Protein AF-A0A2N4XHZ9-F1 (afdb_monomer_lite)

Foldseek 3Di:
DPPVVVPPPVVLVVLLVVLVVQCVVCVVVVPVVSNVVSVVSNCCSVVVPDQDVVGDPPPPPVVVPPDD

Sequence (68 aa):
MKTLLKYWNAVRIIRLVAGMGIIIMAFIENQLLLGVIGLLLVVQAVMNFGCGPGGCNIPDNRRYRRRT

Secondary structure (DSSP, 8-state):
---TTTT--HHHHHHHHHHHHHHHHHHHHT-HHHHHHHHHHHHHHHH--S-BTTB-----GGGGTT--

Structure (mmCIF, N/CA/C/O backbone):
data_AF-A0A2N4XHZ9-F1
#
_entry.id   AF-A0A2N4XHZ9-F1
#
loop_
_atom_site.group_PDB
_atom_site.id
_atom_site.type_symbol
_atom_site.label_atom_id
_atom_site.label_alt_id
_atom_site.label_comp_id
_atom_site.label_asym_id
_atom_site.label_entity_id
_atom_site.label_seq_id
_atom_site.pdbx_PDB_ins_code
_atom_site.Cartn_x
_atom_site.Cartn_y
_atom_site.Cartn_z
_atom_site.occupancy
_atom_site.B_iso_or_equiv
_atom_site.auth_seq_id
_atom_site.auth_comp_id
_atom_site.auth_asym_id
_atom_site.auth_atom_id
_atom_site.pdbx_PDB_model_num
ATOM 1 N N . MET A 1 1 ? 13.351 -23.544 -14.443 1.00 47.41 1 MET A N 1
ATOM 2 C CA . MET A 1 1 ? 12.208 -23.279 -13.532 1.00 47.41 1 MET A CA 1
ATOM 3 C C . MET A 1 1 ? 12.633 -22.248 -12.488 1.00 47.41 1 MET A C 1
ATOM 5 O O . MET A 1 1 ? 13.805 -22.253 -12.140 1.00 47.41 1 MET A O 1
ATOM 9 N N . LYS A 1 2 ? 11.701 -21.422 -11.980 1.00 45.53 2 LYS A N 1
ATOM 10 C CA . LYS A 1 2 ? 11.866 -20.366 -10.943 1.00 45.53 2 LYS A CA 1
ATOM 11 C C . LYS A 1 2 ? 12.143 -18.920 -11.420 1.00 45.53 2 LYS A C 1
ATOM 13 O O . LYS A 1 2 ? 12.891 -18.196 -10.778 1.00 45.53 2 LYS A O 1
ATOM 18 N N . THR A 1 3 ? 11.503 -18.448 -12.493 1.00 52.78 3 THR A N 1
ATOM 19 C CA . THR A 1 3 ? 11.551 -17.010 -12.867 1.00 52.78 3 THR A CA 1
ATOM 20 C C . THR A 1 3 ? 10.346 -16.216 -12.343 1.00 52.78 3 THR A C 1
ATOM 22 O O . THR A 1 3 ? 10.445 -15.005 -12.174 1.00 52.78 3 THR A O 1
ATOM 25 N N . LEU A 1 4 ? 9.238 -16.887 -11.990 1.00 53.44 4 LEU A N 1
ATOM 26 C CA . LEU A 1 4 ? 8.027 -16.236 -11.461 1.00 53.44 4 LEU A CA 1
ATOM 27 C C . LEU A 1 4 ? 8.233 -15.554 -10.097 1.00 53.44 4 LEU A C 1
ATOM 29 O O . LEU A 1 4 ? 7.595 -14.545 -9.823 1.00 53.44 4 LEU A O 1
ATOM 33 N N . LEU A 1 5 ? 9.162 -16.053 -9.275 1.00 53.22 5 LEU A N 1
ATOM 34 C CA . LEU A 1 5 ? 9.523 -15.445 -7.987 1.00 53.22 5 LEU A CA 1
ATOM 35 C C . LEU A 1 5 ? 10.655 -14.410 -8.109 1.00 53.22 5 LEU A C 1
ATOM 37 O O . LEU A 1 5 ? 10.869 -13.631 -7.189 1.00 53.22 5 LEU A O 1
ATOM 41 N N . LYS A 1 6 ? 11.374 -14.368 -9.242 1.00 52.44 6 LYS A N 1
ATOM 42 C CA . LYS A 1 6 ? 12.530 -13.472 -9.440 1.00 52.44 6 LYS A CA 1
ATOM 43 C C . LYS A 1 6 ? 12.122 -12.034 -9.795 1.00 52.44 6 LYS A C 1
ATOM 45 O O . LYS A 1 6 ? 12.904 -11.115 -9.592 1.00 52.44 6 LYS A O 1
ATOM 50 N N . TYR A 1 7 ? 10.890 -11.844 -10.276 1.00 54.59 7 TYR A N 1
ATOM 51 C CA . TYR A 1 7 ? 10.299 -10.542 -10.621 1.00 54.59 7 TYR A CA 1
ATOM 52 C C . TYR A 1 7 ? 9.037 -10.225 -9.807 1.00 54.59 7 TYR A C 1
ATOM 54 O O . TYR A 1 7 ? 8.215 -9.401 -10.218 1.00 54.59 7 TYR A O 1
ATOM 62 N N . TRP A 1 8 ? 8.859 -10.860 -8.644 1.00 65.06 8 TRP A N 1
ATOM 63 C CA . TRP A 1 8 ? 7.893 -10.368 -7.666 1.00 65.06 8 TRP A CA 1
ATOM 64 C C . TRP A 1 8 ? 8.428 -9.040 -7.128 1.00 65.06 8 TRP A C 1
ATOM 66 O O . TRP A 1 8 ? 9.310 -8.987 -6.278 1.00 65.06 8 TRP A O 1
ATOM 76 N N . ASN A 1 9 ? 7.965 -7.959 -7.752 1.00 70.12 9 ASN A N 1
ATOM 77 C CA . ASN A 1 9 ? 8.407 -6.598 -7.502 1.00 70.12 9 ASN A CA 1
ATOM 78 C C . ASN A 1 9 ? 8.232 -6.305 -6.004 1.00 70.12 9 ASN A C 1
ATOM 80 O O . ASN A 1 9 ? 7.099 -6.302 -5.530 1.00 70.12 9 ASN A O 1
ATOM 84 N N 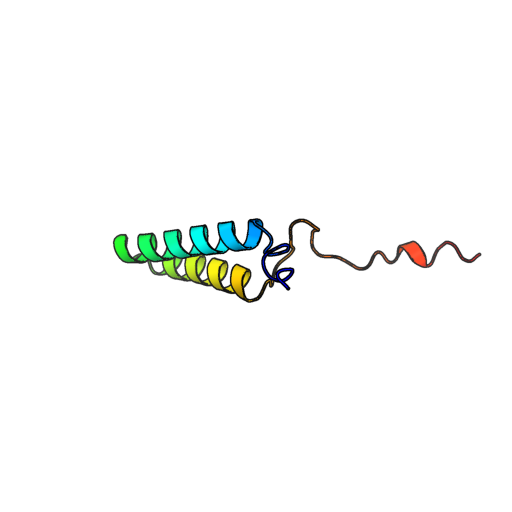. ALA A 1 10 ? 9.326 -6.108 -5.259 1.00 73.44 10 ALA A N 1
ATOM 85 C CA . ALA A 1 10 ? 9.307 -5.947 -3.799 1.00 73.44 10 ALA A CA 1
ATOM 86 C C . ALA A 1 10 ? 8.288 -4.885 -3.337 1.00 73.44 10 ALA A C 1
ATOM 88 O O . ALA A 1 10 ? 7.642 -5.032 -2.303 1.00 73.44 10 ALA A O 1
ATOM 89 N N . VAL A 1 11 ? 8.048 -3.873 -4.175 1.00 75.75 11 VAL A N 1
ATOM 90 C CA . VAL A 1 11 ? 7.020 -2.838 -3.993 1.00 75.75 11 VAL A CA 1
ATOM 91 C C . VAL A 1 11 ? 5.599 -3.413 -3.870 1.00 75.75 11 VAL A C 1
ATOM 93 O O . VAL A 1 11 ? 4.802 -2.905 -3.085 1.00 75.75 11 VAL A O 1
ATOM 96 N N . ARG A 1 12 ? 5.260 -4.482 -4.604 1.00 78.56 12 ARG A N 1
ATOM 97 C CA . ARG A 1 12 ? 3.956 -5.164 -4.498 1.00 78.56 12 ARG A CA 1
ATOM 98 C C . ARG A 1 12 ? 3.788 -5.851 -3.146 1.00 78.56 12 ARG A C 1
ATOM 100 O O . ARG A 1 12 ? 2.713 -5.764 -2.567 1.00 78.56 12 ARG A O 1
ATOM 107 N N . ILE A 1 13 ? 4.850 -6.478 -2.634 1.00 82.25 13 ILE A N 1
ATOM 108 C CA . ILE A 1 13 ? 4.840 -7.127 -1.314 1.00 82.25 13 ILE A CA 1
ATOM 109 C C . ILE A 1 13 ? 4.655 -6.077 -0.225 1.00 82.25 13 ILE A C 1
ATOM 111 O O . ILE A 1 13 ? 3.781 -6.221 0.620 1.00 82.25 13 ILE A O 1
ATOM 115 N N . ILE A 1 14 ? 5.431 -4.993 -0.284 1.00 84.00 14 ILE A N 1
ATOM 116 C CA . ILE A 1 14 ? 5.351 -3.905 0.696 1.00 84.00 14 ILE A CA 1
ATOM 117 C C . ILE A 1 14 ? 3.941 -3.301 0.712 1.00 84.00 14 ILE A C 1
ATOM 119 O O . ILE A 1 14 ? 3.378 -3.110 1.785 1.00 84.00 14 ILE A O 1
ATOM 123 N N . ARG A 1 15 ? 3.333 -3.058 -0.460 1.00 83.31 15 ARG A N 1
ATOM 124 C CA . ARG A 1 15 ? 1.950 -2.553 -0.548 1.00 83.31 15 ARG A CA 1
ATOM 125 C C . ARG A 1 15 ? 0.920 -3.544 -0.004 1.00 83.31 15 ARG A C 1
ATOM 127 O O . ARG A 1 15 ? 0.005 -3.115 0.689 1.00 83.31 15 ARG A O 1
ATOM 134 N N . LEU A 1 16 ? 1.076 -4.842 -0.278 1.00 87.81 16 LEU A N 1
ATOM 135 C CA . LEU A 1 16 ? 0.211 -5.888 0.279 1.00 87.81 16 LEU A CA 1
ATOM 136 C C . LEU A 1 16 ? 0.283 -5.922 1.808 1.00 87.81 16 LEU A C 1
ATOM 138 O O . LEU A 1 16 ? -0.754 -5.894 2.464 1.00 87.81 16 LEU A O 1
ATOM 142 N N . VAL A 1 17 ? 1.495 -5.935 2.368 1.00 90.44 17 VAL A N 1
ATOM 143 C CA . VAL A 1 17 ? 1.714 -5.968 3.822 1.00 90.44 17 VAL A CA 1
ATOM 144 C C . VAL A 1 17 ? 1.182 -4.694 4.480 1.00 90.44 17 VAL A C 1
ATOM 146 O O . VAL A 1 17 ? 0.465 -4.777 5.474 1.00 90.44 17 VAL A O 1
ATOM 149 N N . ALA A 1 18 ? 1.466 -3.523 3.904 1.00 89.25 18 ALA A N 1
ATOM 150 C CA . ALA A 1 18 ? 0.974 -2.248 4.419 1.00 89.25 18 ALA A CA 1
ATOM 151 C C . ALA A 1 18 ? -0.561 -2.159 4.376 1.00 89.25 18 ALA A C 1
ATOM 153 O O . 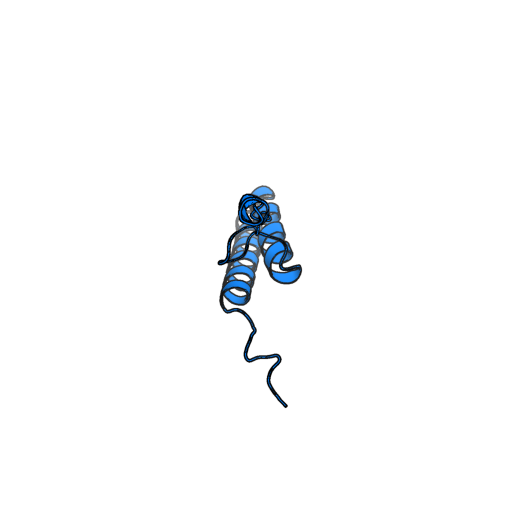ALA A 1 18 ? -1.180 -1.798 5.373 1.00 89.25 18 ALA A O 1
ATOM 154 N N . GLY A 1 19 ? -1.185 -2.531 3.253 1.00 89.38 19 GLY A N 1
ATOM 155 C CA . GLY A 1 19 ? -2.643 -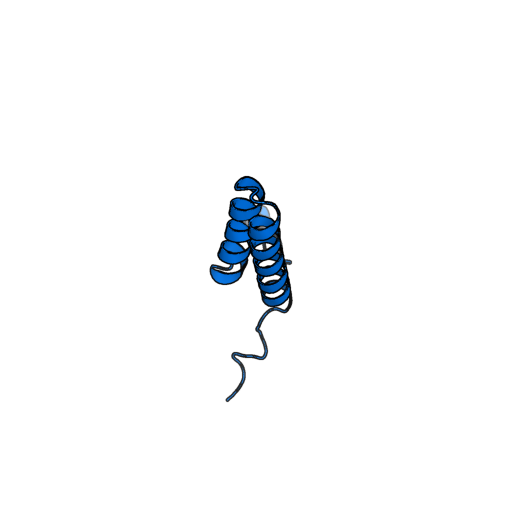2.535 3.118 1.00 89.38 19 GLY A CA 1
ATOM 156 C C . GLY A 1 19 ? -3.314 -3.500 4.098 1.00 89.38 19 GLY A C 1
ATOM 157 O O . GLY A 1 19 ? -4.279 -3.130 4.761 1.00 89.38 19 GLY A O 1
ATOM 158 N N . MET A 1 20 ? -2.759 -4.704 4.264 1.00 91.56 20 MET A N 1
ATOM 159 C CA . MET A 1 20 ? -3.266 -5.686 5.226 1.00 91.56 20 MET A CA 1
ATOM 160 C C . MET A 1 20 ? -3.128 -5.200 6.677 1.00 91.56 20 MET A C 1
ATOM 162 O O . MET A 1 20 ? -4.059 -5.365 7.462 1.00 91.56 20 MET A O 1
ATOM 166 N N . GLY A 1 21 ? -2.019 -4.537 7.018 1.00 91.69 21 GLY A N 1
ATOM 167 C CA . GLY A 1 21 ? -1.830 -3.908 8.327 1.00 91.69 21 GLY A CA 1
ATOM 168 C C . GLY A 1 21 ? -2.863 -2.815 8.617 1.00 91.69 21 GLY A C 1
ATOM 169 O O . GLY A 1 21 ? -3.452 -2.801 9.696 1.00 91.69 21 GLY A O 1
ATOM 170 N N . ILE A 1 22 ? -3.148 -1.949 7.637 1.00 90.38 22 ILE A N 1
ATOM 171 C CA . ILE A 1 22 ? -4.164 -0.891 7.774 1.00 90.38 22 ILE A CA 1
ATOM 172 C C . ILE A 1 22 ? -5.560 -1.490 7.963 1.00 90.38 22 ILE A C 1
ATOM 174 O O . ILE A 1 22 ? -6.316 -1.001 8.795 1.00 90.38 22 ILE A O 1
ATOM 178 N N . ILE A 1 23 ? -5.899 -2.564 7.243 1.00 89.56 23 ILE A N 1
ATOM 179 C CA . ILE A 1 23 ? -7.185 -3.256 7.414 1.00 89.56 23 ILE A CA 1
ATOM 180 C C . ILE A 1 23 ? -7.322 -3.796 8.844 1.00 89.56 23 ILE A C 1
ATOM 182 O O . ILE A 1 23 ? -8.354 -3.582 9.474 1.00 89.56 23 ILE A O 1
ATOM 186 N N . ILE A 1 24 ? -6.285 -4.450 9.382 1.00 92.19 24 ILE A N 1
ATOM 187 C CA . ILE A 1 24 ? -6.290 -4.955 10.767 1.00 92.19 24 ILE A CA 1
ATOM 188 C C . ILE A 1 24 ? -6.489 -3.802 11.755 1.00 92.19 24 ILE A C 1
ATOM 190 O O . ILE A 1 24 ? -7.317 -3.895 12.659 1.00 92.19 24 ILE A O 1
ATOM 194 N N . MET A 1 25 ? -5.775 -2.694 11.559 1.00 89.50 25 MET A N 1
ATOM 195 C CA . MET A 1 25 ? -5.889 -1.523 12.427 1.00 89.50 25 MET A CA 1
ATOM 196 C C . MET A 1 25 ? -7.272 -0.861 12.331 1.00 89.50 25 MET A C 1
ATOM 198 O O . MET A 1 25 ? -7.824 -0.446 13.346 1.00 89.50 25 MET A O 1
ATOM 202 N N . ALA A 1 26 ? -7.883 -0.854 11.145 1.00 90.25 26 ALA A N 1
ATOM 203 C CA . ALA A 1 26 ? -9.242 -0.365 10.940 1.00 90.25 26 ALA A CA 1
ATOM 204 C C . ALA A 1 26 ? -10.295 -1.192 11.690 1.00 90.25 26 ALA A C 1
ATOM 206 O O . ALA A 1 26 ? -11.263 -0.622 12.192 1.00 90.25 26 ALA A O 1
ATOM 207 N N . PHE A 1 27 ? -10.103 -2.513 11.796 1.00 89.12 27 PHE A N 1
ATOM 208 C CA . PHE A 1 27 ? -10.964 -3.368 12.618 1.00 89.12 27 PHE A CA 1
ATOM 209 C C . PHE A 1 27 ? -10.817 -3.062 14.111 1.00 89.12 27 PHE A C 1
ATOM 211 O O . PHE A 1 27 ? -11.815 -3.053 14.824 1.00 89.12 27 PHE A O 1
ATOM 218 N N . ILE A 1 28 ? -9.599 -2.779 14.579 1.00 91.69 28 ILE A N 1
ATOM 219 C CA . ILE A 1 28 ? -9.348 -2.433 15.985 1.00 91.69 28 ILE A CA 1
ATOM 220 C C . ILE A 1 28 ? -9.991 -1.083 16.330 1.00 91.69 28 ILE A C 1
ATOM 222 O O . ILE A 1 28 ? -10.683 -0.966 17.339 1.00 91.69 28 ILE A O 1
ATOM 226 N N . GLU A 1 29 ? -9.814 -0.074 15.476 1.00 89.50 29 GLU A N 1
ATOM 227 C CA . GLU A 1 29 ? -10.359 1.269 15.710 1.00 89.50 29 GLU A CA 1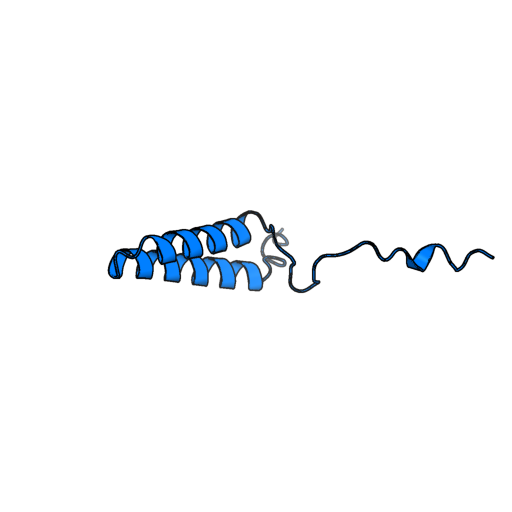
ATOM 228 C C . GLU A 1 29 ? -11.841 1.417 15.316 1.00 89.50 29 GLU A C 1
ATOM 230 O O . GLU A 1 29 ? -12.440 2.457 15.575 1.00 89.50 29 GLU A O 1
ATOM 235 N N . ASN A 1 30 ? -12.452 0.398 14.696 1.00 86.62 30 ASN A N 1
ATOM 236 C CA . ASN A 1 30 ? -13.819 0.427 14.148 1.00 86.62 30 ASN A CA 1
ATOM 237 C C . ASN A 1 30 ? -14.084 1.593 13.173 1.00 86.62 30 ASN A C 1
ATOM 239 O O . ASN A 1 30 ? -15.224 2.015 12.963 1.00 86.62 30 ASN A O 1
ATOM 243 N N . GLN A 1 31 ? -13.034 2.115 12.540 1.00 87.62 31 GLN A N 1
ATOM 244 C CA . GLN A 1 31 ? -13.138 3.223 11.598 1.00 87.62 31 GLN A CA 1
ATOM 245 C C . GLN A 1 31 ? -13.288 2.690 10.170 1.00 87.62 31 GLN A C 1
ATOM 247 O O . GLN A 1 31 ? -12.318 2.301 9.514 1.00 87.62 31 GLN A O 1
ATOM 252 N N . LEU A 1 32 ? -14.522 2.730 9.657 1.00 88.81 32 LEU A N 1
ATOM 253 C CA . LEU A 1 32 ? -14.874 2.292 8.298 1.00 88.81 32 LEU A CA 1
ATOM 254 C C . LEU A 1 32 ? -13.996 2.932 7.209 1.00 88.81 32 LEU A C 1
ATOM 256 O O . LEU A 1 32 ? -13.601 2.258 6.259 1.00 88.81 32 LEU A O 1
ATOM 260 N N . LEU A 1 33 ? -13.649 4.215 7.364 1.00 90.06 33 LEU A N 1
ATOM 261 C CA . LEU A 1 33 ? -12.829 4.956 6.401 1.00 90.06 33 LEU A CA 1
ATOM 262 C C . LEU A 1 33 ? -11.432 4.337 6.228 1.00 90.06 33 LEU A C 1
ATOM 264 O O . LEU A 1 33 ? -10.977 4.146 5.100 1.00 90.06 33 LEU A O 1
ATOM 268 N N . LEU A 1 34 ? -10.768 3.977 7.333 1.00 88.31 34 LEU A N 1
ATOM 269 C CA . LEU A 1 34 ? -9.458 3.319 7.291 1.00 88.31 34 LEU A CA 1
ATOM 270 C C . LEU A 1 34 ? -9.550 1.941 6.634 1.00 88.31 34 LEU A C 1
ATOM 272 O O . LEU A 1 34 ? -8.667 1.574 5.858 1.00 88.31 34 LEU A O 1
ATOM 276 N N . GLY A 1 35 ? -10.643 1.215 6.877 1.00 90.12 35 GLY A N 1
ATOM 277 C CA . GLY A 1 35 ? -10.896 -0.080 6.248 1.00 90.12 35 GLY A CA 1
ATOM 278 C C . GLY A 1 35 ? -10.994 0.035 4.727 1.00 90.12 35 GLY A C 1
ATOM 279 O O . GLY A 1 35 ? -10.357 -0.736 4.010 1.00 90.12 35 GLY A O 1
ATOM 280 N N . VAL A 1 36 ? -11.717 1.043 4.225 1.00 91.06 36 VAL A N 1
ATOM 281 C CA . VAL A 1 36 ? -11.845 1.313 2.781 1.00 91.06 36 VAL A CA 1
ATOM 282 C C . VAL A 1 36 ? -10.496 1.684 2.159 1.00 91.06 36 VAL A C 1
ATOM 284 O O . VAL A 1 36 ? -10.144 1.160 1.103 1.00 91.06 36 VAL A O 1
ATOM 287 N N . ILE A 1 37 ? -9.708 2.542 2.813 1.00 90.00 37 ILE A N 1
ATOM 288 C CA . ILE A 1 37 ? -8.378 2.936 2.319 1.00 90.00 37 ILE A CA 1
ATOM 289 C C . ILE A 1 37 ? -7.425 1.731 2.286 1.00 90.00 37 ILE A C 1
ATOM 291 O O . ILE A 1 37 ? -6.724 1.520 1.291 1.00 90.00 37 ILE A O 1
ATOM 295 N N . GLY A 1 38 ? -7.424 0.911 3.339 1.00 87.31 38 GLY A N 1
ATOM 296 C CA . GLY A 1 38 ? -6.636 -0.320 3.400 1.00 87.31 38 GLY A CA 1
ATOM 297 C C . GLY A 1 38 ? -7.031 -1.318 2.309 1.00 87.31 38 GLY A C 1
ATOM 298 O O . GLY A 1 38 ? -6.163 -1.866 1.626 1.00 87.31 38 GLY A O 1
ATOM 299 N N . LEU A 1 39 ? -8.335 -1.489 2.070 1.00 88.81 39 LEU A N 1
ATOM 300 C CA . LEU A 1 39 ? -8.859 -2.333 0.995 1.00 88.81 39 LEU A CA 1
ATOM 301 C C . LEU A 1 39 ? -8.398 -1.843 -0.385 1.00 88.81 39 LEU A C 1
ATOM 303 O O . LEU A 1 39 ? -7.925 -2.642 -1.193 1.00 88.81 39 LEU A O 1
ATOM 307 N N . LEU A 1 40 ? -8.476 -0.534 -0.648 1.00 88.25 40 LEU A N 1
ATOM 308 C CA . LEU A 1 40 ? -8.013 0.054 -1.907 1.00 88.25 40 LEU A CA 1
ATOM 309 C C . LEU A 1 40 ? -6.520 -0.203 -2.144 1.00 88.25 40 LEU A C 1
ATOM 311 O O . LEU A 1 40 ? -6.136 -0.556 -3.259 1.00 88.25 40 LEU A O 1
ATOM 315 N N . LEU A 1 41 ? -5.683 -0.092 -1.111 1.00 85.81 41 LEU A N 1
ATOM 316 C CA . LEU A 1 41 ? -4.249 -0.390 -1.202 1.00 85.81 41 LEU A CA 1
ATOM 317 C C . LEU A 1 41 ? -3.974 -1.860 -1.545 1.00 85.81 41 LEU A C 1
ATOM 319 O O . LEU A 1 41 ? -3.114 -2.146 -2.384 1.00 85.81 41 LEU A O 1
ATOM 323 N N . VAL A 1 42 ? -4.722 -2.789 -0.944 1.00 86.12 42 VAL A N 1
ATOM 324 C CA . VAL A 1 42 ? -4.617 -4.223 -1.254 1.00 86.12 42 VAL A CA 1
ATOM 325 C C . VAL A 1 42 ? -5.056 -4.500 -2.693 1.00 86.12 42 VAL A C 1
ATOM 327 O O . VAL A 1 42 ? -4.338 -5.173 -3.434 1.00 86.12 42 VAL A O 1
ATOM 330 N N . VAL A 1 43 ? -6.182 -3.929 -3.130 1.00 86.00 43 VAL A N 1
ATOM 331 C CA . VAL A 1 43 ? -6.683 -4.073 -4.507 1.00 86.00 43 VAL A CA 1
ATOM 332 C C . VAL A 1 43 ? -5.676 -3.522 -5.522 1.00 86.00 43 VAL A C 1
ATOM 334 O O . VAL A 1 43 ? -5.372 -4.197 -6.505 1.00 86.00 43 VAL A O 1
ATOM 337 N N . GLN A 1 44 ? -5.086 -2.352 -5.263 1.00 81.81 44 GLN A N 1
ATOM 338 C CA . GLN A 1 44 ? -4.030 -1.773 -6.104 1.00 81.81 44 GLN A CA 1
ATOM 339 C C . GLN A 1 44 ? -2.783 -2.667 -6.178 1.00 81.81 44 GLN A C 1
ATOM 341 O O . GLN A 1 44 ? -2.164 -2.787 -7.239 1.00 81.81 44 GLN A O 1
ATOM 346 N N . ALA A 1 45 ? -2.410 -3.320 -5.074 1.00 80.62 45 ALA A N 1
ATOM 347 C CA . ALA A 1 45 ? -1.265 -4.224 -5.030 1.00 80.62 45 ALA A CA 1
ATOM 348 C C . ALA A 1 45 ? -1.503 -5.524 -5.821 1.00 80.62 45 ALA A C 1
ATOM 350 O O . ALA A 1 45 ? -0.593 -5.988 -6.514 1.00 80.62 45 ALA A O 1
ATOM 351 N N . VAL A 1 46 ? -2.721 -6.079 -5.756 1.00 79.06 46 VAL A N 1
ATOM 352 C CA . VAL A 1 46 ? -3.110 -7.322 -6.448 1.00 79.06 46 VAL A CA 1
ATOM 353 C C . VAL A 1 46 ? -3.352 -7.087 -7.936 1.00 79.06 46 VAL A C 1
ATOM 355 O O . VAL A 1 46 ? -2.788 -7.792 -8.771 1.00 79.06 46 VAL A O 1
ATOM 358 N N . MET A 1 47 ? -4.150 -6.076 -8.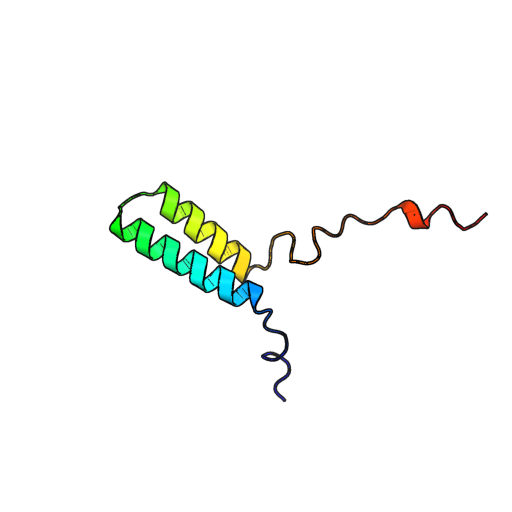283 1.00 77.56 47 MET A N 1
ATOM 359 C CA . MET A 1 47 ? -4.470 -5.762 -9.679 1.00 77.56 47 MET A CA 1
ATOM 360 C C . MET A 1 47 ? -3.304 -5.082 -10.404 1.00 77.56 47 MET A C 1
ATOM 362 O O . MET A 1 47 ? -3.362 -4.892 -11.616 1.00 77.56 47 MET A O 1
ATOM 366 N N . ASN A 1 48 ? -2.242 -4.708 -9.676 1.00 69.06 48 ASN A N 1
ATOM 367 C CA . ASN A 1 48 ? -1.115 -3.930 -10.186 1.00 69.06 48 ASN A CA 1
ATOM 368 C C . ASN A 1 48 ? -1.578 -2.674 -10.958 1.00 69.06 48 ASN A C 1
ATOM 370 O O . ASN A 1 48 ? -0.910 -2.216 -11.886 1.00 69.06 48 ASN A O 1
ATOM 374 N N . PHE A 1 49 ? -2.747 -2.156 -10.573 1.00 63.78 49 PHE A N 1
ATOM 375 C CA . PHE A 1 49 ? -3.385 -0.973 -11.122 1.00 63.78 49 PHE A CA 1
ATOM 376 C C . PHE A 1 49 ? -2.886 0.228 -10.319 1.00 63.78 49 PHE A C 1
ATOM 378 O O . PHE A 1 49 ? -3.069 0.303 -9.105 1.00 63.78 49 PHE A O 1
ATOM 385 N N . GLY A 1 50 ? -2.200 1.141 -10.999 1.00 63.41 50 GLY A N 1
ATOM 386 C CA . GLY A 1 50 ? -1.586 2.324 -10.405 1.00 63.41 50 GLY A CA 1
ATOM 387 C C . GLY A 1 50 ? -0.274 2.669 -11.100 1.00 63.41 50 GLY A C 1
ATOM 388 O O . GLY A 1 50 ? 0.397 1.795 -11.650 1.00 63.41 50 GLY A O 1
ATOM 389 N N . CYS A 1 51 ? 0.108 3.946 -11.079 1.00 63.69 51 CYS A N 1
ATOM 390 C CA . CYS A 1 51 ? 1.414 4.355 -11.579 1.00 63.69 51 CYS A CA 1
ATOM 391 C C . CYS A 1 51 ? 2.490 3.644 -10.727 1.00 63.69 51 CYS A C 1
ATOM 393 O O . CYS A 1 51 ? 2.594 3.845 -9.512 1.00 63.69 51 CYS A O 1
ATOM 395 N N . GLY A 1 52 ? 3.231 2.720 -11.340 1.00 64.94 52 GLY A N 1
ATOM 396 C CA . GLY A 1 52 ? 4.314 1.995 -10.677 1.00 64.94 52 GLY A CA 1
ATOM 397 C C . GLY A 1 52 ? 5.512 2.909 -10.383 1.00 64.94 52 GLY A C 1
ATOM 398 O O . GLY A 1 52 ? 5.472 4.097 -10.692 1.00 64.94 52 GLY A O 1
ATOM 399 N N . PRO A 1 53 ? 6.626 2.369 -9.863 1.00 57.81 53 PRO A N 1
ATOM 400 C CA . PRO A 1 53 ? 7.873 3.128 -9.700 1.00 57.81 53 PRO A CA 1
ATOM 401 C C . PRO A 1 53 ? 8.446 3.701 -11.018 1.00 57.81 53 PRO A C 1
ATOM 403 O O . PRO A 1 53 ? 9.361 4.511 -10.972 1.00 57.81 53 PRO A O 1
ATOM 406 N N . GLY A 1 54 ? 7.899 3.322 -12.183 1.00 61.03 54 GLY A N 1
ATOM 407 C CA . GLY A 1 54 ? 8.176 3.939 -13.489 1.00 61.03 54 GLY A CA 1
ATOM 408 C C . GLY A 1 54 ? 7.217 5.070 -13.893 1.00 61.03 54 GLY A C 1
ATOM 409 O O . GLY A 1 54 ? 7.255 5.504 -15.040 1.00 61.03 5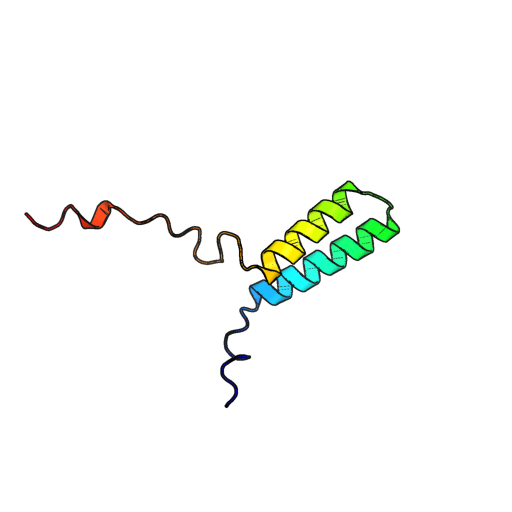4 GLY A O 1
ATOM 410 N N . GLY A 1 55 ? 6.341 5.526 -12.990 1.00 61.03 55 GLY A N 1
ATOM 411 C CA . GLY A 1 55 ? 5.310 6.519 -13.284 1.00 61.03 55 GLY A CA 1
ATOM 412 C C . GLY A 1 55 ? 4.178 5.974 -14.159 1.00 61.03 55 GLY A C 1
ATOM 413 O O . GLY A 1 55 ? 4.164 4.809 -14.563 1.00 61.03 55 GLY A O 1
ATOM 414 N N . CYS A 1 56 ? 3.184 6.819 -14.429 1.00 66.62 56 CYS A N 1
ATOM 415 C CA . CYS A 1 56 ? 2.234 6.543 -15.496 1.00 66.62 56 CYS A CA 1
ATOM 416 C C . CYS A 1 56 ? 2.938 6.838 -16.816 1.00 66.62 56 CYS A C 1
ATOM 418 O O . CYS A 1 56 ? 3.408 7.950 -17.030 1.00 66.62 56 CYS A O 1
ATOM 420 N N . ASN A 1 57 ? 3.057 5.825 -17.670 1.00 62.69 57 ASN A N 1
ATOM 421 C CA . ASN A 1 57 ? 3.714 5.940 -18.965 1.00 62.69 57 ASN A CA 1
ATOM 422 C C . ASN A 1 57 ? 2.777 6.714 -19.906 1.00 62.69 57 ASN A C 1
ATOM 424 O O . ASN A 1 57 ? 2.007 6.120 -20.659 1.00 62.69 57 ASN A O 1
ATOM 428 N N . ILE A 1 58 ? 2.754 8.043 -19.777 1.00 67.44 58 ILE A N 1
ATOM 429 C CA . ILE A 1 58 ? 2.069 8.908 -20.735 1.00 67.44 58 ILE A CA 1
ATOM 430 C C . ILE A 1 58 ? 2.858 8.767 -22.039 1.00 67.44 58 ILE A C 1
ATOM 432 O O . ILE A 1 58 ? 4.067 9.010 -22.013 1.00 67.44 58 ILE A O 1
ATOM 436 N N . PRO A 1 59 ? 2.245 8.332 -23.153 1.00 64.69 59 PRO A N 1
ATOM 437 C CA . PRO A 1 59 ? 2.970 8.176 -24.403 1.00 64.69 59 PRO A CA 1
ATOM 438 C C . PRO A 1 59 ? 3.624 9.510 -24.773 1.00 64.69 59 PRO A C 1
ATOM 440 O O . PRO A 1 59 ? 2.938 10.495 -25.041 1.00 64.69 59 PRO A O 1
ATOM 443 N N . ASP A 1 60 ? 4.959 9.545 -24.756 1.00 64.69 60 ASP A N 1
ATOM 444 C CA . ASP A 1 60 ? 5.738 10.703 -25.185 1.00 64.69 60 ASP A CA 1
ATOM 445 C C . ASP A 1 60 ? 5.524 10.894 -26.692 1.00 64.69 60 ASP A C 1
ATOM 447 O O . ASP A 1 60 ? 6.121 10.235 -27.547 1.00 64.69 60 ASP A O 1
ATOM 451 N N . ASN A 1 61 ? 4.620 11.806 -27.028 1.00 64.12 61 ASN A N 1
ATOM 452 C CA . ASN A 1 61 ? 4.314 12.211 -28.393 1.00 64.12 61 ASN A CA 1
ATOM 453 C C . ASN A 1 61 ? 5.458 13.015 -29.051 1.00 64.12 61 ASN A C 1
ATOM 455 O O . ASN A 1 61 ? 5.351 13.376 -30.226 1.00 64.12 61 ASN A O 1
ATOM 459 N N . ARG A 1 62 ? 6.599 13.245 -28.373 1.00 60.94 62 ARG A N 1
ATOM 460 C CA . ARG A 1 62 ? 7.758 13.937 -28.969 1.00 60.94 62 ARG A CA 1
ATOM 461 C C . ARG A 1 62 ? 8.532 13.110 -29.998 1.00 60.94 62 ARG A C 1
ATOM 463 O O . ARG A 1 62 ? 9.420 13.657 -30.652 1.00 60.94 62 ARG A O 1
ATOM 470 N N . ARG A 1 63 ? 8.197 11.834 -30.227 1.00 59.66 63 ARG A N 1
ATOM 471 C CA . ARG A 1 63 ? 8.808 11.045 -31.320 1.00 59.66 63 ARG A CA 1
ATOM 472 C C . ARG A 1 63 ? 8.282 11.360 -32.725 1.00 59.66 63 ARG A C 1
ATOM 474 O O . ARG A 1 63 ? 8.831 10.820 -33.681 1.00 59.66 63 ARG A O 1
ATOM 481 N N . TYR A 1 64 ? 7.290 12.240 -32.892 1.00 61.53 64 TYR A N 1
ATOM 482 C CA . TYR A 1 64 ? 6.818 12.618 -34.235 1.00 61.53 64 TYR A CA 1
ATOM 483 C C . TYR A 1 64 ? 7.608 13.777 -34.877 1.00 61.53 64 TYR A C 1
ATOM 485 O O . TYR A 1 64 ? 7.496 14.011 -36.075 1.00 61.53 64 TYR A O 1
ATOM 493 N N . ARG A 1 65 ? 8.469 14.479 -34.125 1.00 63.78 65 ARG A N 1
ATOM 494 C CA . ARG A 1 65 ? 9.239 15.641 -34.617 1.00 63.78 65 ARG A CA 1
ATOM 495 C C . ARG A 1 65 ? 10.727 15.325 -34.819 1.00 63.78 65 ARG A C 1
ATOM 497 O O . ARG A 1 65 ? 11.593 16.043 -34.329 1.00 63.78 65 ARG A O 1
ATOM 504 N N . ARG A 1 66 ? 11.039 14.206 -35.481 1.00 60.84 66 ARG A N 1
ATOM 505 C CA . ARG A 1 66 ? 12.406 13.922 -35.973 1.00 60.84 66 ARG A CA 1
ATOM 506 C C . ARG A 1 66 ? 12.453 13.174 -37.319 1.00 60.84 66 ARG A C 1
ATOM 508 O O . ARG A 1 66 ? 13.468 12.571 -37.645 1.00 60.84 66 ARG A O 1
ATOM 515 N N . ARG A 1 67 ? 11.361 13.213 -38.095 1.00 57.91 67 ARG A N 1
ATOM 516 C CA . ARG A 1 67 ? 11.334 12.866 -39.530 1.00 57.91 67 ARG A CA 1
ATOM 517 C C . ARG A 1 67 ? 10.974 14.107 -40.353 1.00 57.91 67 ARG A C 1
ATOM 519 O O . ARG A 1 67 ? 9.854 14.232 -40.840 1.00 57.91 67 ARG A O 1
ATOM 526 N N . THR A 1 68 ? 11.897 15.049 -40.450 1.00 50.16 68 THR A N 1
ATOM 527 C CA . THR A 1 68 ? 11.975 16.068 -41.509 1.00 50.16 68 THR A CA 1
ATOM 528 C C . THR A 1 68 ? 13.413 16.549 -41.526 1.00 50.16 68 THR A C 1
ATOM 530 O O . THR A 1 68 ? 13.948 16.702 -42.638 1.00 50.16 68 THR A O 1
#

Radius of gyration: 18.04 Å; chains: 1; bounding box: 27×39×58 Å

pLDDT: mean 74.97, std 14.26, range [45.53, 92.19]